Protein AF-M1D7Y7-F1 (afdb_monomer_lite)

Radius of gyration: 39.69 Å; chains: 1; bounding box: 109×72×59 Å

Sequence (165 aa):
MAKSMRSKRKKRLKAIRRDIVATELNVLKKEAAKLATQEVALAAPKLIVMSPKLMAIKILDVIDTPGVDFNAESGLVVNEIGKCIDLADDGVHAVLFVLSVRTSFSKDERAAIQYFKKLFGTKISDYMIVVYTGGDKLEDNDSLNDHLDCSRPEDLKESLKDVWV

Secondary structure (DSSP, 8-state):
-PPPHHHHHHHHHHHHHHHHHHHHHHHHHHHHHHHHHHHHHHHS-------------------PPP---TTS-STHHHHHHHHHHHH-TT--S-EEEEEETTS---HHHHHHHHHHHHHH-GGGGGGEEEEEE-GGGS-TT--HHHHHHHS-HHHHHHHTTTT--

InterPro domains:
  IPR006703 AIG1-type guanine nucleotide-binding (G) domain [PF04548] (56-161)
  IPR027417 P-loop containing nucleoside triphosphate hydrolase [G3DSA:3.40.50.300] (27-164)
  IPR027417 P-loop containing nucleoside triphosphate hydrolase [SSF52540] (60-142)
  IPR045058 GTPase GIMA/IAN/Toc [PTHR10903] (59-161)

Organism: Solanum tuberosum (NCBI:txid4113)

Foldseek 3Di:
DDDDPVVVVVVVVVVVVVVVVVVVVVVVVVVVVVVVVVVVVVPPPPPPPVPPPPPPPDDDDDDDQPDDQLVDPDCPVVVSVVVVQVVPPVDQQAAEAEDELVDACDPSSLSVLVVCCVPVNPCNLCRYDYHYPPCVVAPPPDDPVNSCVVRPVVSVCVSSVVNDD

Structure (mmCIF, N/CA/C/O backbone):
data_AF-M1D7Y7-F1
#
_entry.id   AF-M1D7Y7-F1
#
loop_
_atom_site.group_PDB
_atom_site.id
_atom_site.type_symbol
_atom_site.label_atom_id
_atom_site.label_alt_id
_atom_site.label_comp_id
_atom_site.label_asym_id
_atom_site.label_entity_id
_atom_site.label_seq_id
_atom_site.pdbx_PDB_ins_code
_atom_site.Cartn_x
_atom_site.Cartn_y
_atom_site.Cartn_z
_atom_site.occupancy
_atom_site.B_iso_or_equiv
_atom_site.auth_seq_id
_atom_site.auth_comp_id
_atom_site.auth_asym_id
_atom_site.auth_atom_id
_atom_site.pdbx_PDB_model_num
ATOM 1 N N . MET A 1 1 ? -87.796 -50.627 25.420 1.00 54.50 1 MET A N 1
ATOM 2 C CA . MET A 1 1 ? -86.994 -50.676 26.669 1.00 54.50 1 MET A CA 1
ATOM 3 C C . MET A 1 1 ? -85.859 -49.652 26.609 1.00 54.50 1 MET A C 1
ATOM 5 O O . MET A 1 1 ? -84.976 -49.779 25.769 1.00 54.50 1 MET A O 1
ATOM 9 N N . ALA A 1 2 ? -85.879 -48.615 27.454 1.00 71.81 2 ALA A N 1
ATOM 10 C CA . ALA A 1 2 ? -84.838 -47.582 27.488 1.00 71.81 2 ALA A CA 1
ATOM 11 C C . ALA A 1 2 ? -83.700 -47.978 28.447 1.00 71.81 2 ALA A C 1
ATOM 13 O O . ALA A 1 2 ? -83.942 -48.361 29.589 1.00 71.81 2 ALA A O 1
ATOM 14 N N . LYS A 1 3 ? -82.436 -47.881 28.006 1.00 76.88 3 LYS A N 1
ATOM 15 C CA . LYS A 1 3 ? -81.283 -48.143 28.888 1.00 76.88 3 LYS A CA 1
ATOM 16 C C . LYS A 1 3 ? -81.251 -47.115 30.021 1.00 76.88 3 LYS A C 1
ATOM 18 O O . LYS A 1 3 ? -81.185 -45.916 29.748 1.00 76.88 3 LYS A O 1
ATOM 23 N N . SER A 1 4 ? -81.224 -47.601 31.266 1.00 83.88 4 SER A N 1
ATOM 24 C CA . SER A 1 4 ? -81.109 -46.775 32.475 1.00 83.88 4 SER A CA 1
ATOM 25 C C . SER A 1 4 ? -79.928 -45.804 32.385 1.00 83.88 4 SER A C 1
ATOM 27 O O . SER A 1 4 ? -78.831 -46.164 31.935 1.00 83.88 4 SER A O 1
ATOM 29 N N . MET A 1 5 ? -80.141 -44.576 32.860 1.00 83.12 5 MET A N 1
ATOM 30 C CA . MET A 1 5 ? -79.134 -43.509 32.913 1.00 83.12 5 MET A CA 1
ATOM 31 C C . MET A 1 5 ? -77.828 -43.960 33.583 1.00 83.12 5 MET A C 1
ATOM 33 O O . MET A 1 5 ? -76.739 -43.591 33.136 1.00 83.12 5 MET A O 1
ATOM 37 N N . ARG A 1 6 ? -77.917 -44.840 34.589 1.00 83.00 6 ARG A N 1
ATOM 38 C CA . ARG A 1 6 ? -76.756 -45.427 35.276 1.00 83.00 6 ARG A CA 1
ATOM 39 C C . ARG A 1 6 ? -75.890 -46.273 34.335 1.00 83.00 6 ARG A C 1
ATOM 41 O O . ARG A 1 6 ? -74.665 -46.163 34.350 1.00 83.00 6 ARG A O 1
ATOM 48 N N . SER A 1 7 ? -76.521 -47.066 33.468 1.00 86.25 7 SER A N 1
ATOM 49 C CA . SER A 1 7 ? -75.833 -47.925 32.496 1.00 86.25 7 SER A CA 1
ATOM 50 C C . SER A 1 7 ? -75.144 -47.099 31.400 1.00 86.25 7 SER A C 1
ATOM 52 O O . SER A 1 7 ? -73.992 -47.361 31.044 1.00 86.25 7 SER A O 1
ATOM 54 N N . LYS A 1 8 ? -75.793 -46.017 30.939 1.00 86.56 8 LYS A N 1
ATOM 55 C CA . LYS A 1 8 ? -75.201 -45.064 29.982 1.00 86.56 8 LYS A CA 1
ATOM 56 C C . LYS A 1 8 ? -73.956 -44.375 30.556 1.00 86.56 8 LYS A C 1
ATOM 58 O O . LYS A 1 8 ? -72.922 -44.349 29.888 1.00 86.56 8 LYS A O 1
ATOM 63 N N . ARG A 1 9 ? -74.016 -43.879 31.801 1.00 88.19 9 ARG A N 1
ATOM 64 C CA . ARG A 1 9 ? -72.866 -43.246 32.481 1.00 88.19 9 ARG A CA 1
ATOM 65 C C . ARG A 1 9 ? -71.692 -44.212 32.654 1.00 88.19 9 ARG A C 1
ATOM 67 O O . ARG A 1 9 ? -70.574 -43.864 32.289 1.00 88.19 9 ARG A O 1
ATOM 74 N N . LYS A 1 10 ? -71.942 -45.448 33.109 1.00 90.50 10 LYS A N 1
ATOM 75 C CA . LYS A 1 10 ? -70.891 -46.472 33.274 1.00 90.50 10 LYS A CA 1
ATOM 76 C C . LYS A 1 10 ? -70.192 -46.803 31.948 1.00 90.50 10 LYS A C 1
ATOM 78 O O . LYS A 1 10 ? -68.972 -46.951 31.918 1.00 90.50 10 LYS A O 1
ATOM 83 N N . LYS A 1 11 ? -70.941 -46.868 30.838 1.00 90.81 11 LYS A N 1
ATOM 84 C CA . LYS A 1 11 ? -70.371 -47.094 29.499 1.00 90.81 11 LYS A CA 1
ATOM 85 C C . LYS A 1 11 ? -69.488 -45.926 29.044 1.00 90.81 11 LYS A C 1
ATOM 87 O O . LYS A 1 11 ? -68.403 -46.178 28.529 1.00 90.81 11 LYS A O 1
ATOM 92 N N . ARG A 1 12 ? -69.921 -44.679 29.275 1.00 88.25 12 ARG A N 1
ATOM 93 C CA . ARG A 1 12 ? -69.131 -43.472 28.961 1.00 88.25 12 ARG A CA 1
ATOM 94 C C . ARG A 1 12 ? -67.837 -43.413 29.770 1.00 88.25 12 ARG A C 1
ATOM 96 O O . ARG A 1 12 ? -66.782 -43.209 29.188 1.00 88.25 12 ARG A O 1
ATOM 103 N N . LEU A 1 13 ? -67.901 -43.687 31.074 1.00 90.50 13 LEU A N 1
ATOM 104 C CA . LEU A 1 13 ? -66.717 -43.695 31.938 1.00 90.50 13 LEU A CA 1
ATOM 105 C C . LEU A 1 13 ? -65.685 -44.741 31.482 1.00 90.50 13 LEU A C 1
ATOM 107 O O . LEU A 1 13 ? -64.489 -44.475 31.449 1.00 90.50 13 LEU A O 1
ATOM 111 N N . LYS A 1 14 ? -66.159 -45.928 31.075 1.00 90.56 14 LYS A N 1
ATOM 112 C CA . LYS A 1 14 ? -65.295 -46.987 30.538 1.00 90.56 14 LYS A CA 1
ATOM 113 C C . LYS A 1 14 ? -64.674 -46.606 29.188 1.00 90.56 14 LYS A C 1
ATOM 115 O O . LYS A 1 14 ? -63.573 -47.058 28.910 1.00 90.56 14 LYS A O 1
ATOM 120 N N . ALA A 1 15 ? -65.363 -45.820 28.359 1.00 90.88 15 ALA A N 1
ATOM 121 C CA . ALA A 1 15 ? -64.802 -45.301 27.111 1.00 90.88 15 ALA A CA 1
ATOM 122 C C . ALA A 1 15 ? -63.667 -44.308 27.391 1.00 90.88 15 ALA A C 1
ATOM 124 O O . ALA A 1 15 ? -62.543 -44.579 26.996 1.00 90.88 15 ALA A O 1
ATOM 125 N N . ILE A 1 16 ? -63.924 -43.285 28.213 1.00 91.25 16 ILE A N 1
ATOM 126 C CA . ILE A 1 16 ? -62.923 -42.274 28.597 1.00 91.25 16 ILE A CA 1
ATOM 127 C C . ILE A 1 16 ? -61.675 -42.928 29.201 1.00 91.25 16 ILE A C 1
ATOM 129 O O . ILE A 1 16 ? -60.556 -42.604 28.823 1.00 91.25 16 ILE A O 1
ATOM 133 N N . ARG A 1 17 ? -61.855 -43.906 30.102 1.00 90.81 17 ARG A N 1
ATOM 134 C CA . ARG A 1 17 ? -60.721 -44.620 30.705 1.00 90.81 17 ARG A CA 1
ATOM 135 C C . ARG A 1 17 ? -59.876 -45.363 29.667 1.00 90.81 17 ARG A C 1
ATOM 137 O O . ARG A 1 17 ? -58.667 -45.438 29.835 1.00 90.81 17 ARG A O 1
ATOM 144 N N . ARG A 1 18 ? -60.488 -45.930 28.621 1.00 87.06 18 ARG A N 1
ATOM 145 C CA . ARG A 1 18 ? -59.726 -46.579 27.543 1.00 87.06 18 ARG A CA 1
ATOM 146 C C . ARG A 1 18 ? -58.971 -45.557 26.704 1.00 87.06 18 ARG A C 1
ATOM 148 O O . ARG A 1 18 ? -57.820 -45.817 26.382 1.00 87.06 18 ARG A O 1
ATOM 155 N N . ASP A 1 19 ? -59.592 -44.424 26.398 1.00 92.31 19 ASP A N 1
ATOM 156 C CA . ASP A 1 19 ? -58.982 -43.390 25.558 1.00 92.31 19 ASP A CA 1
ATOM 157 C C . ASP A 1 19 ? -57.755 -42.768 26.242 1.00 92.31 19 ASP A C 1
ATOM 159 O O . ASP A 1 19 ? -56.717 -42.600 25.604 1.00 92.31 19 ASP A O 1
ATOM 163 N N . ILE A 1 20 ? -57.826 -42.526 27.558 1.00 89.12 20 ILE A N 1
ATOM 164 C CA . ILE A 1 20 ? -56.682 -42.048 28.356 1.00 89.12 20 ILE A CA 1
ATOM 165 C C . ILE A 1 20 ? -55.522 -43.052 28.292 1.00 89.12 20 ILE A C 1
ATOM 167 O O . ILE A 1 20 ? -54.424 -42.695 27.876 1.00 89.12 20 ILE A O 1
ATOM 171 N N . VAL A 1 21 ? -55.782 -44.326 28.612 1.00 90.44 21 VAL A N 1
ATOM 172 C CA . VAL A 1 21 ? -54.744 -45.375 28.622 1.00 90.44 21 VAL A CA 1
ATOM 173 C C . VAL A 1 21 ? -54.144 -45.591 27.228 1.00 90.44 21 VAL A C 1
ATOM 175 O O . VAL A 1 21 ? -52.937 -45.779 27.092 1.00 90.44 21 VAL A O 1
ATOM 178 N N . ALA A 1 22 ? -54.960 -45.549 26.172 1.00 86.81 22 ALA A N 1
ATOM 179 C CA . ALA A 1 22 ? -54.474 -45.674 24.799 1.00 86.81 22 ALA A CA 1
ATOM 180 C C . ALA A 1 22 ? -53.570 -44.498 24.401 1.00 86.81 22 ALA A C 1
ATOM 182 O O . ALA A 1 22 ? -52.570 -44.694 23.710 1.00 86.81 22 ALA A O 1
ATOM 183 N N . THR A 1 23 ? -53.896 -43.289 24.862 1.00 87.06 23 THR A N 1
ATOM 184 C CA . THR A 1 23 ? -53.086 -42.091 24.618 1.00 87.06 23 THR A CA 1
ATOM 185 C C . THR A 1 23 ? -51.728 -42.204 25.308 1.00 87.06 23 THR A C 1
ATOM 187 O O . THR A 1 23 ? -50.705 -42.020 24.651 1.00 87.06 23 THR A O 1
ATOM 190 N N . GLU A 1 24 ? -51.697 -42.601 26.583 1.00 89.94 24 GLU A N 1
ATOM 191 C CA . GLU A 1 24 ? -50.448 -42.816 27.332 1.00 89.94 24 GLU A CA 1
ATOM 192 C C . GLU A 1 24 ? -49.566 -43.891 26.685 1.00 89.94 24 GLU A C 1
ATOM 194 O O . GLU A 1 24 ? -48.374 -43.673 26.467 1.00 89.94 24 GLU A O 1
ATOM 199 N N . LEU A 1 25 ? -50.151 -45.026 26.288 1.00 85.12 25 LEU A N 1
ATOM 200 C CA . LEU A 1 25 ? -49.413 -46.094 25.608 1.00 85.12 25 LEU A CA 1
ATOM 201 C C . LEU A 1 25 ? -48.814 -45.636 24.275 1.00 85.12 25 LEU A C 1
ATOM 203 O O . LEU A 1 25 ? -47.703 -46.038 23.931 1.00 85.12 25 LEU A O 1
ATOM 207 N N . ASN A 1 26 ? -49.525 -44.801 23.518 1.00 84.12 26 ASN A N 1
ATOM 208 C CA . ASN A 1 26 ? -49.017 -44.271 22.255 1.00 84.12 26 ASN A CA 1
ATOM 209 C C . ASN A 1 26 ? -47.855 -43.293 22.466 1.00 84.12 26 ASN A C 1
ATOM 211 O O . ASN A 1 26 ? -46.910 -43.307 21.677 1.00 84.12 26 ASN A O 1
ATOM 215 N N . VAL A 1 27 ? -47.900 -42.474 23.520 1.00 88.00 27 VAL A N 1
ATOM 216 C CA . VAL A 1 27 ? -46.797 -41.568 23.881 1.00 88.00 27 VAL A CA 1
ATOM 217 C C . VAL A 1 27 ? -45.560 -42.371 24.282 1.00 88.00 27 VAL A C 1
ATOM 219 O O . VAL A 1 27 ? -44.489 -42.155 23.719 1.00 88.00 27 VAL A O 1
ATOM 222 N N . LEU A 1 28 ? -45.716 -43.364 25.161 1.00 87.88 28 LEU A N 1
ATOM 223 C CA . LEU A 1 28 ? -44.604 -44.212 25.606 1.00 87.88 28 LEU A CA 1
ATOM 224 C C . LEU A 1 28 ? -43.967 -44.997 24.451 1.00 87.88 28 LEU A C 1
ATOM 226 O O . LEU A 1 28 ? -42.745 -45.087 24.370 1.00 87.88 28 LEU A O 1
ATOM 230 N N . LYS A 1 29 ? -44.774 -45.521 23.518 1.00 91.06 29 LYS A N 1
ATOM 231 C CA . LYS A 1 29 ? -44.260 -46.213 22.323 1.00 91.06 29 LYS A CA 1
ATOM 232 C C . LYS A 1 29 ? -43.438 -45.294 21.418 1.00 91.06 29 LYS A C 1
ATOM 234 O O . LYS A 1 29 ? -42.425 -45.734 20.880 1.00 91.06 29 LYS A O 1
ATOM 239 N N . LYS A 1 30 ? -43.862 -44.038 21.244 1.00 90.12 30 LYS A N 1
ATOM 240 C CA . LYS A 1 30 ? -43.110 -43.048 20.457 1.00 90.12 30 LYS A CA 1
ATOM 241 C C . LYS A 1 30 ? -41.785 -42.693 21.126 1.00 90.12 30 LYS A C 1
ATOM 243 O O . LYS A 1 30 ? -40.772 -42.627 20.436 1.00 90.12 30 LYS A O 1
ATOM 248 N N . GLU A 1 31 ? -41.785 -42.525 22.446 1.00 92.75 31 GLU A N 1
ATOM 249 C CA . GLU A 1 31 ? -40.565 -42.189 23.184 1.00 92.75 31 GLU A CA 1
ATOM 250 C C . GLU A 1 31 ? -39.560 -43.347 23.173 1.00 92.75 31 GLU A C 1
ATOM 252 O O . GLU A 1 31 ? -38.383 -43.144 22.889 1.00 92.75 31 GLU A O 1
ATOM 257 N N . ALA A 1 32 ? -40.032 -44.584 23.359 1.00 92.06 32 ALA A N 1
ATOM 258 C CA . ALA A 1 32 ? -39.186 -45.772 23.267 1.00 92.06 32 ALA A CA 1
ATOM 259 C C . ALA A 1 32 ? -38.543 -45.926 21.876 1.00 92.06 32 ALA A C 1
ATOM 261 O O . ALA A 1 32 ? -37.359 -46.237 21.776 1.00 92.06 32 ALA A O 1
ATOM 262 N N . ALA A 1 33 ? -39.293 -45.662 20.799 1.00 90.56 33 ALA A N 1
ATOM 263 C CA . ALA A 1 33 ? -38.752 -45.700 19.440 1.00 90.56 33 ALA A CA 1
ATOM 264 C C . ALA A 1 33 ? -37.677 -44.624 19.217 1.00 90.56 33 ALA A C 1
ATOM 266 O O . ALA A 1 33 ? -36.650 -44.901 18.602 1.00 90.56 33 ALA A O 1
ATOM 267 N N . LYS A 1 34 ? -37.886 -43.418 19.757 1.00 91.19 34 LYS A N 1
ATOM 268 C CA . LYS A 1 34 ? -36.923 -42.315 19.679 1.00 91.19 34 LYS A CA 1
ATOM 269 C C . LYS A 1 34 ? -35.616 -42.652 20.402 1.00 91.19 34 LYS A C 1
ATOM 271 O O . LYS A 1 34 ? -34.539 -42.461 19.836 1.00 91.19 34 LYS A O 1
ATOM 276 N N . LEU A 1 35 ? -35.710 -43.214 21.608 1.00 90.31 35 LEU A N 1
ATOM 277 C CA . LEU A 1 35 ? -34.544 -43.665 22.370 1.00 90.31 35 LEU A CA 1
ATOM 278 C C . LEU A 1 35 ? -33.789 -44.781 21.637 1.00 90.31 35 LEU A C 1
ATOM 280 O O . LEU A 1 35 ? -32.573 -44.692 21.496 1.00 90.31 35 LEU A O 1
ATOM 284 N N . ALA A 1 36 ? -34.501 -45.762 21.074 1.00 89.44 36 ALA A N 1
ATOM 285 C CA . ALA A 1 36 ? -33.883 -46.836 20.296 1.00 89.44 36 ALA A CA 1
ATOM 286 C C . ALA A 1 36 ? -33.146 -46.305 19.053 1.00 89.44 36 ALA A C 1
ATOM 288 O O . ALA A 1 36 ? -32.025 -46.723 18.769 1.00 89.44 36 ALA A O 1
ATOM 289 N N . THR A 1 37 ? -33.724 -45.340 18.328 1.00 88.25 37 THR A N 1
ATOM 290 C CA . THR A 1 37 ? -33.032 -44.715 17.185 1.00 88.25 37 THR A CA 1
ATOM 291 C C . THR A 1 37 ? -31.788 -43.935 17.603 1.00 88.25 37 THR A C 1
ATOM 293 O O . THR A 1 37 ? -30.790 -43.944 16.884 1.00 88.25 37 THR A O 1
ATOM 296 N N . GLN A 1 38 ? -31.825 -43.286 18.769 1.00 88.75 38 GLN A N 1
ATOM 297 C CA . GLN A 1 38 ? -30.689 -42.540 19.299 1.00 88.75 38 GLN A CA 1
ATOM 298 C C . GLN A 1 38 ? -29.547 -43.474 19.713 1.00 88.75 38 GLN A C 1
ATOM 300 O O . GLN A 1 38 ? -28.390 -43.190 19.410 1.00 88.75 38 GLN A O 1
ATOM 305 N N . GLU A 1 39 ? -29.862 -44.597 20.359 1.00 88.25 39 GLU A N 1
ATOM 306 C CA . GLU A 1 39 ? -28.876 -45.604 20.755 1.00 88.25 39 GLU A CA 1
ATOM 307 C C . GLU A 1 39 ? -28.185 -46.225 19.533 1.00 88.25 39 GLU A C 1
ATOM 309 O O . GLU A 1 39 ? -26.959 -46.305 19.493 1.00 88.25 39 GLU A O 1
ATOM 314 N N . VAL A 1 40 ? -28.948 -46.559 18.485 1.00 85.62 40 VAL A N 1
ATOM 315 C CA . VAL A 1 40 ? -28.393 -47.067 17.217 1.00 85.62 40 VAL A CA 1
ATOM 316 C C . VAL A 1 40 ? -27.491 -46.031 16.539 1.00 85.62 40 VAL A C 1
ATOM 318 O O . VAL A 1 40 ? -26.426 -46.387 16.039 1.00 85.62 40 VAL A O 1
ATOM 321 N N . ALA A 1 41 ? -27.874 -44.750 16.542 1.00 82.38 41 ALA A N 1
ATOM 322 C CA . ALA A 1 41 ? -27.049 -43.682 15.976 1.00 82.38 41 ALA A CA 1
ATOM 323 C C . ALA A 1 41 ? -25.734 -43.479 16.750 1.00 82.38 41 ALA A C 1
ATOM 325 O O . ALA A 1 41 ? -24.704 -43.194 16.144 1.00 82.38 41 ALA A O 1
ATOM 326 N N . LEU A 1 42 ? -25.756 -43.649 18.076 1.00 83.00 42 LEU A N 1
ATOM 327 C CA . LEU A 1 42 ? -24.569 -43.561 18.934 1.00 83.00 42 LEU 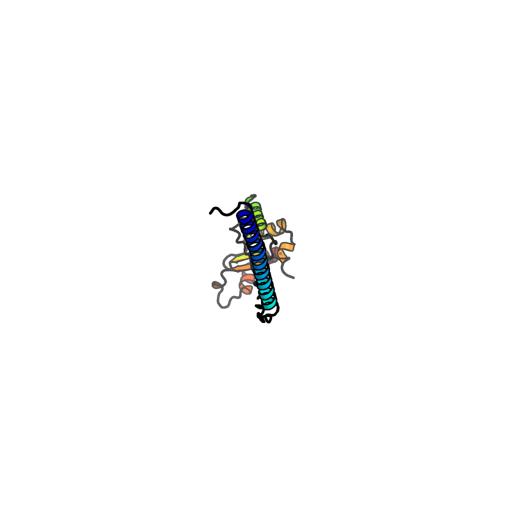A CA 1
ATOM 328 C C . LEU A 1 42 ? -23.658 -44.789 18.809 1.00 83.00 42 LEU A C 1
ATOM 330 O O . LEU A 1 42 ? -22.440 -44.653 18.904 1.00 83.00 42 LEU A O 1
ATOM 334 N N . ALA A 1 43 ? -24.240 -45.972 18.599 1.00 87.12 43 ALA A N 1
ATOM 335 C CA . ALA A 1 43 ? -23.510 -47.221 18.395 1.00 87.12 43 ALA A CA 1
ATOM 336 C C . ALA A 1 43 ? -22.973 -47.381 16.962 1.00 87.12 43 ALA A C 1
ATOM 338 O O . ALA A 1 43 ? -22.157 -48.271 16.709 1.00 87.12 43 ALA A O 1
ATOM 339 N N . ALA A 1 44 ? -23.418 -46.541 16.021 1.00 82.56 44 ALA A N 1
ATOM 340 C CA . ALA A 1 44 ? -22.905 -46.546 14.662 1.00 82.56 44 ALA A CA 1
ATOM 341 C C . ALA A 1 44 ? -21.385 -46.281 14.674 1.00 82.56 44 ALA A C 1
ATOM 343 O O . ALA A 1 44 ? -20.914 -45.375 15.370 1.00 82.56 44 ALA A O 1
ATOM 344 N N . PRO A 1 45 ? -20.592 -47.055 13.914 1.00 82.44 45 PRO A N 1
ATOM 345 C CA . PRO A 1 45 ? -19.154 -46.852 13.852 1.00 82.44 45 PRO A CA 1
ATOM 346 C C . PRO A 1 45 ? -18.863 -45.432 13.368 1.00 82.44 45 PRO A C 1
ATOM 348 O O . PRO A 1 45 ? -19.441 -44.970 12.382 1.00 82.44 45 PRO A O 1
ATOM 351 N N . LYS A 1 46 ? -17.949 -44.735 14.053 1.00 71.69 46 LYS A N 1
ATOM 352 C CA . LYS A 1 46 ? -17.451 -43.442 13.580 1.00 71.69 46 LYS A CA 1
ATOM 353 C C . LYS A 1 46 ? -16.854 -43.658 12.197 1.00 71.69 46 LYS A C 1
ATOM 355 O O . LYS A 1 46 ? -15.826 -44.319 12.060 1.00 71.69 46 LYS A O 1
ATOM 360 N N . LEU A 1 47 ? -17.513 -43.110 11.180 1.00 68.56 47 LEU A N 1
ATOM 361 C CA . LEU A 1 47 ? -16.938 -43.030 9.850 1.00 68.56 47 LEU A CA 1
ATOM 362 C C . LEU A 1 47 ? -15.611 -42.289 9.990 1.00 68.56 47 LEU A C 1
ATOM 364 O O . LEU A 1 47 ? -15.563 -41.193 10.553 1.00 68.56 47 LEU A O 1
ATOM 368 N N . ILE A 1 48 ? -14.534 -42.904 9.508 1.00 62.72 48 ILE A N 1
ATOM 369 C CA . ILE A 1 48 ? -13.261 -42.218 9.323 1.00 62.72 48 ILE A CA 1
ATOM 370 C C . ILE A 1 48 ? -13.511 -41.223 8.193 1.00 62.72 48 ILE A C 1
ATOM 372 O O . ILE A 1 48 ? -13.323 -41.518 7.016 1.00 62.72 48 ILE A O 1
ATOM 376 N N . VAL A 1 49 ? -14.023 -40.050 8.551 1.00 59.88 49 VAL A N 1
ATOM 377 C CA . VAL A 1 49 ? -13.987 -38.897 7.671 1.00 59.88 49 VAL A CA 1
ATOM 378 C C . VAL A 1 49 ? -12.512 -38.552 7.608 1.00 59.88 49 VAL A C 1
ATOM 380 O O . VAL A 1 49 ? -11.936 -38.141 8.616 1.00 59.88 49 VAL A O 1
ATOM 383 N N . MET A 1 50 ? -11.877 -38.795 6.457 1.00 56.25 50 MET A N 1
ATOM 384 C CA . MET A 1 50 ? -10.607 -38.146 6.153 1.00 56.25 50 MET A CA 1
ATOM 385 C C . MET A 1 50 ? -10.850 -36.670 6.427 1.00 56.25 50 MET A C 1
ATOM 387 O O . MET A 1 50 ? -11.636 -36.041 5.719 1.00 56.25 50 MET A O 1
ATOM 391 N N . SER A 1 51 ? -10.265 -36.142 7.501 1.00 57.41 51 SER A N 1
ATOM 392 C CA . SER A 1 51 ? -10.265 -34.709 7.720 1.00 57.41 51 SER A CA 1
ATOM 393 C C . SER A 1 51 ? -9.687 -34.128 6.436 1.00 57.41 51 SER A C 1
ATOM 395 O O . SER A 1 51 ? -8.568 -34.508 6.068 1.00 57.41 51 SER A O 1
ATOM 397 N N . PRO A 1 52 ? -10.438 -33.301 5.681 1.00 59.56 52 PRO A N 1
ATOM 398 C CA . PRO A 1 52 ? -9.823 -32.600 4.578 1.00 59.56 52 PRO A CA 1
ATOM 399 C C . PRO A 1 52 ? -8.651 -31.873 5.215 1.00 59.56 52 PRO A C 1
ATOM 401 O O . PRO A 1 52 ? -8.826 -31.119 6.175 1.00 59.56 52 PRO A O 1
ATOM 404 N N . LYS A 1 53 ? -7.437 -32.204 4.772 1.00 57.25 53 LYS A N 1
ATOM 405 C CA . LYS A 1 53 ? -6.256 -31.441 5.132 1.00 57.25 53 LYS A CA 1
ATOM 406 C C . LYS A 1 53 ? -6.590 -30.036 4.661 1.00 57.25 53 LYS A C 1
ATOM 408 O O . LYS A 1 53 ? -6.624 -29.805 3.456 1.00 57.25 53 LYS A O 1
ATOM 413 N N . LEU A 1 54 ? -6.986 -29.169 5.595 1.00 60.00 54 LEU A N 1
ATOM 414 C CA . LEU A 1 54 ? -7.305 -27.784 5.308 1.00 60.00 54 LEU A CA 1
ATOM 415 C C . LEU A 1 54 ? -6.003 -27.220 4.750 1.00 60.00 54 LEU A C 1
ATOM 417 O O . LEU A 1 54 ? -5.053 -26.969 5.490 1.00 60.00 54 LEU A O 1
ATOM 421 N N . MET A 1 55 ? -5.908 -27.136 3.427 1.00 61.62 55 MET A N 1
ATOM 422 C CA . MET A 1 55 ? -4.917 -26.289 2.796 1.00 61.62 55 MET A CA 1
ATOM 423 C C . MET A 1 55 ? -5.243 -24.912 3.355 1.00 61.62 55 MET A C 1
ATOM 425 O O . MET A 1 55 ? -6.368 -24.443 3.184 1.00 61.62 55 MET A O 1
ATOM 429 N N . ALA A 1 56 ? -4.332 -24.329 4.128 1.00 63.62 56 ALA A N 1
ATOM 430 C CA . ALA A 1 56 ? -4.505 -22.966 4.590 1.00 63.62 56 ALA A CA 1
ATOM 431 C C . ALA A 1 56 ? -4.573 -22.090 3.334 1.00 63.62 56 ALA A C 1
ATOM 433 O O . ALA A 1 56 ? -3.554 -21.820 2.702 1.00 63.62 56 ALA A O 1
ATOM 434 N N . ILE A 1 57 ? -5.785 -21.729 2.916 1.00 67.81 57 ILE A N 1
ATOM 435 C CA . ILE A 1 57 ? -5.994 -20.751 1.858 1.00 67.81 57 ILE A CA 1
ATOM 436 C C . ILE A 1 57 ? -5.577 -19.424 2.480 1.00 67.81 57 ILE A C 1
ATOM 438 O O . ILE A 1 57 ? -6.253 -18.915 3.372 1.00 67.81 57 ILE A O 1
ATOM 442 N N . LYS A 1 58 ? -4.422 -18.904 2.064 1.00 79.62 58 LYS A N 1
ATOM 443 C CA . LYS A 1 58 ? -4.028 -17.532 2.380 1.00 79.62 58 LYS A CA 1
ATOM 444 C C . LYS A 1 58 ? -4.792 -16.614 1.434 1.00 79.62 58 LYS A C 1
ATOM 446 O O . LYS A 1 58 ? -4.601 -16.692 0.223 1.00 79.62 58 LYS A O 1
ATOM 451 N N . ILE A 1 59 ? -5.679 -15.804 1.996 1.00 84.06 59 ILE A N 1
ATOM 452 C CA . ILE A 1 59 ? -6.382 -14.741 1.281 1.00 84.06 59 ILE A CA 1
ATOM 453 C C . ILE A 1 59 ? -5.439 -13.533 1.242 1.00 84.06 59 ILE A C 1
ATOM 455 O O . ILE A 1 59 ? -4.783 -13.239 2.241 1.00 84.06 59 ILE A O 1
ATOM 459 N N . LEU A 1 60 ? -5.314 -12.903 0.074 1.00 87.81 60 LEU A N 1
ATOM 460 C CA . LEU A 1 60 ? -4.527 -11.690 -0.125 1.00 87.81 60 LEU A CA 1
ATOM 461 C C . LEU A 1 60 ? -5.476 -10.583 -0.574 1.00 87.81 60 LEU A C 1
ATOM 463 O O . LEU A 1 60 ? -6.000 -10.649 -1.686 1.00 87.81 60 LEU A O 1
ATOM 467 N N . ASP A 1 61 ? -5.655 -9.580 0.275 1.00 88.88 61 ASP A N 1
ATOM 468 C CA . ASP A 1 61 ? -6.436 -8.393 -0.048 1.00 88.88 61 ASP A CA 1
ATOM 469 C C . ASP A 1 61 ? -5.513 -7.318 -0.625 1.00 88.88 61 ASP A C 1
ATOM 471 O O . ASP A 1 61 ? -4.476 -6.984 -0.048 1.00 88.88 61 ASP A O 1
ATOM 475 N N . VAL A 1 62 ? -5.875 -6.804 -1.800 1.00 89.38 62 VAL A N 1
ATOM 476 C CA . VAL A 1 62 ? -5.109 -5.778 -2.513 1.00 89.38 62 VAL A CA 1
ATOM 477 C C . VAL A 1 62 ? -5.990 -4.551 -2.676 1.00 89.38 62 VAL A C 1
ATOM 479 O O . VAL A 1 62 ? -7.054 -4.620 -3.288 1.00 89.38 62 VAL A O 1
ATOM 482 N N . ILE A 1 63 ? -5.526 -3.428 -2.134 1.00 87.69 63 ILE A N 1
ATOM 483 C CA . ILE A 1 63 ? -6.179 -2.127 -2.265 1.00 87.69 63 ILE A CA 1
ATOM 484 C C . ILE A 1 63 ? -5.450 -1.363 -3.367 1.00 87.69 63 ILE A C 1
ATOM 486 O O . ILE A 1 63 ? -4.293 -0.980 -3.201 1.00 87.69 63 ILE A O 1
ATOM 490 N N . ASP A 1 64 ? -6.121 -1.165 -4.498 1.00 86.75 64 ASP A N 1
ATOM 491 C CA . ASP A 1 64 ? -5.607 -0.327 -5.579 1.00 86.75 64 ASP A CA 1
ATOM 492 C C . ASP A 1 64 ? -5.861 1.150 -5.252 1.00 86.75 64 ASP A C 1
ATOM 494 O O . ASP A 1 64 ? -6.990 1.536 -4.934 1.00 86.75 64 ASP A O 1
ATOM 498 N N . THR A 1 65 ? -4.811 1.972 -5.307 1.00 79.25 65 THR A N 1
ATOM 499 C CA . THR A 1 65 ? -4.914 3.406 -5.018 1.00 79.25 65 THR A CA 1
ATOM 500 C C . THR A 1 65 ? -4.896 4.188 -6.332 1.00 79.25 65 THR A C 1
ATOM 502 O O . THR A 1 65 ? -3.906 4.131 -7.065 1.00 79.25 65 THR A O 1
ATOM 505 N N . PRO A 1 66 ? -5.978 4.913 -6.682 1.00 72.19 66 PRO A N 1
ATOM 506 C CA . PRO A 1 66 ? -5.991 5.734 -7.888 1.00 72.19 66 PRO A CA 1
ATOM 507 C C . PRO A 1 66 ? -4.881 6.783 -7.803 1.00 72.19 66 PRO A C 1
ATOM 509 O O . PRO A 1 66 ? -4.590 7.264 -6.714 1.00 72.19 66 PRO A O 1
ATOM 512 N N . GLY A 1 67 ? -4.271 7.135 -8.941 1.00 66.56 67 GLY A N 1
ATOM 513 C CA . GLY A 1 67 ? -3.093 8.007 -9.001 1.00 66.56 67 GLY A CA 1
ATOM 514 C C . GLY A 1 67 ? -3.237 9.260 -8.138 1.00 66.56 67 GLY A C 1
ATOM 515 O O . GLY A 1 67 ? -3.971 10.185 -8.487 1.00 66.56 67 GLY A O 1
ATOM 516 N N . VAL A 1 68 ? -2.544 9.262 -7.000 1.00 65.50 68 VAL A N 1
ATOM 517 C CA . VAL A 1 68 ? -2.576 10.354 -6.034 1.00 65.50 68 VAL A CA 1
ATOM 518 C C . VAL A 1 68 ? -1.469 11.334 -6.395 1.00 65.50 68 VAL A C 1
ATOM 520 O O . VAL A 1 68 ? -0.293 10.977 -6.394 1.00 65.50 68 VAL A O 1
ATOM 523 N N . ASP A 1 69 ? -1.837 12.572 -6.714 1.00 67.00 69 ASP A N 1
ATOM 524 C CA . ASP A 1 69 ? -0.859 13.639 -6.900 1.00 67.00 69 ASP A CA 1
ATOM 525 C C . ASP A 1 69 ? -0.370 14.119 -5.526 1.00 67.00 69 ASP A C 1
ATOM 527 O O . ASP A 1 69 ? -1.035 14.891 -4.832 1.00 67.00 69 ASP A O 1
ATOM 531 N N . PHE A 1 70 ? 0.794 13.617 -5.113 1.00 67.94 70 PHE A N 1
ATOM 532 C CA . PHE A 1 70 ? 1.418 13.948 -3.830 1.00 67.94 70 PHE A CA 1
ATOM 533 C C . PHE A 1 70 ? 2.037 15.354 -3.797 1.00 67.94 70 PHE A C 1
ATOM 535 O O . PHE A 1 70 ? 2.501 15.788 -2.740 1.00 67.94 70 PHE A O 1
ATOM 542 N N . ASN A 1 71 ? 2.052 16.065 -4.929 1.00 62.78 71 ASN A N 1
ATOM 543 C CA . ASN A 1 71 ? 2.588 17.418 -5.051 1.00 62.78 71 ASN A CA 1
ATOM 544 C C . ASN A 1 71 ? 1.501 18.493 -4.842 1.00 62.78 71 ASN A C 1
ATOM 546 O O . ASN A 1 71 ? 1.805 19.659 -4.582 1.00 62.78 71 ASN A O 1
ATOM 550 N N . ALA A 1 72 ? 0.223 18.109 -4.917 1.00 56.84 72 ALA A N 1
ATOM 551 C CA . ALA A 1 72 ? -0.899 19.003 -4.681 1.00 56.84 72 ALA A CA 1
ATOM 552 C C . ALA A 1 72 ? -1.131 19.227 -3.172 1.00 56.84 72 ALA A C 1
ATOM 554 O O . ALA A 1 72 ? -1.414 18.294 -2.419 1.00 56.84 72 ALA A O 1
ATOM 555 N N . GLU A 1 73 ? -1.091 20.486 -2.721 1.00 58.66 73 GLU A N 1
ATOM 556 C CA . GLU A 1 73 ? -1.620 20.888 -1.411 1.00 58.66 73 GLU A CA 1
ATOM 557 C C . GLU A 1 73 ? -3.120 20.572 -1.350 1.00 58.66 73 GLU A C 1
ATOM 559 O O . GLU A 1 73 ? -3.937 21.383 -1.776 1.00 58.66 73 GLU A O 1
ATOM 564 N N . SER A 1 74 ? -3.547 19.412 -0.849 1.00 56.28 74 SER A N 1
ATOM 565 C CA . SER A 1 74 ? -4.973 19.235 -0.553 1.00 56.28 74 SER A CA 1
ATOM 566 C C . SER A 1 74 ? -5.270 18.007 0.294 1.00 56.28 74 SER A C 1
ATOM 568 O O . SER A 1 74 ?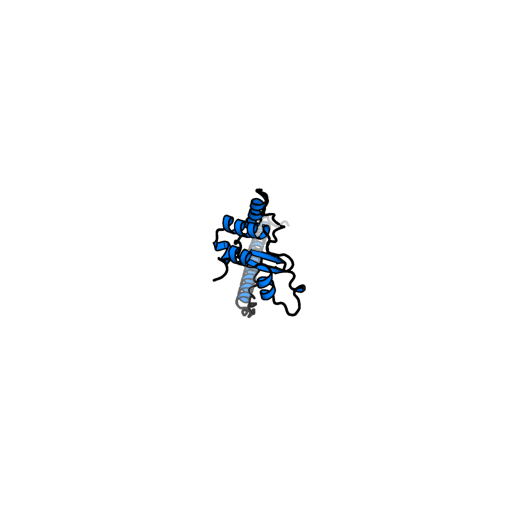 -4.691 16.936 0.125 1.00 56.28 74 SER A O 1
ATOM 570 N N . GLY A 1 75 ? -6.268 18.138 1.172 1.00 62.22 75 GLY A N 1
ATOM 571 C CA . GLY A 1 75 ? -6.828 17.047 1.975 1.00 62.22 75 GLY A CA 1
ATOM 572 C C . GLY A 1 75 ? -7.390 15.861 1.175 1.00 62.22 75 GLY A C 1
ATOM 573 O O . GLY A 1 75 ? -7.860 14.911 1.791 1.00 62.22 75 GLY A O 1
ATOM 574 N N . LEU A 1 76 ? -7.318 15.880 -0.162 1.00 67.44 76 LEU A N 1
ATOM 575 C CA . LEU A 1 76 ? -7.661 14.753 -1.030 1.00 67.44 76 LEU A CA 1
ATOM 576 C C . LEU A 1 76 ? -6.759 13.542 -0.763 1.00 67.44 76 LEU A C 1
ATOM 578 O O . LEU A 1 76 ? -7.275 12.446 -0.570 1.00 67.44 76 LEU A O 1
ATOM 582 N N . VAL A 1 77 ? -5.441 13.748 -0.649 1.00 73.06 77 VAL A N 1
ATOM 583 C CA . VAL A 1 77 ? -4.469 12.674 -0.354 1.00 73.06 77 VAL A CA 1
ATOM 584 C C . VAL A 1 77 ? -4.782 12.012 0.989 1.00 73.06 77 VAL A C 1
ATOM 586 O O . VAL A 1 77 ? -4.850 10.792 1.096 1.00 73.06 77 VAL A O 1
ATOM 589 N N . VAL A 1 78 ? -5.039 12.829 2.015 1.00 75.38 78 VAL A N 1
ATOM 590 C CA . VAL A 1 78 ? -5.381 12.354 3.364 1.00 75.38 78 VAL A CA 1
ATOM 591 C C . VAL A 1 78 ? -6.695 11.571 3.349 1.00 75.38 78 VAL A C 1
ATOM 593 O O . VAL A 1 78 ? -6.798 10.540 4.006 1.00 75.38 78 VAL A O 1
ATOM 596 N N . ASN A 1 79 ? -7.692 12.039 2.595 1.00 80.12 79 ASN A N 1
ATOM 597 C CA . ASN A 1 79 ? -8.996 11.391 2.500 1.00 80.12 79 ASN A CA 1
ATOM 598 C C . ASN A 1 79 ? -8.923 10.029 1.796 1.00 80.12 79 ASN A C 1
ATOM 600 O O . ASN A 1 79 ? -9.512 9.067 2.281 1.00 80.12 79 ASN A O 1
ATOM 604 N N . GLU A 1 80 ? -8.188 9.921 0.685 1.00 79.81 80 GLU A N 1
ATOM 605 C CA . GLU A 1 80 ? -8.003 8.632 0.001 1.00 79.81 80 GLU A CA 1
ATOM 606 C C . GLU A 1 80 ? -7.232 7.636 0.871 1.00 79.81 80 GLU A C 1
ATOM 608 O O . GLU A 1 80 ? -7.590 6.461 0.927 1.00 79.81 80 GLU A O 1
ATOM 613 N N . ILE A 1 81 ? -6.240 8.099 1.633 1.00 78.88 81 ILE A N 1
ATOM 614 C CA . ILE A 1 81 ? -5.526 7.228 2.572 1.00 78.88 81 ILE A CA 1
ATOM 615 C C . ILE A 1 81 ? -6.420 6.816 3.743 1.00 78.88 81 ILE A C 1
ATOM 617 O O . ILE A 1 81 ? -6.378 5.656 4.140 1.00 78.88 81 ILE A O 1
ATOM 621 N N . GLY A 1 82 ? -7.264 7.716 4.253 1.00 80.31 82 GLY A N 1
ATOM 622 C CA . GLY A 1 82 ? -8.281 7.379 5.252 1.00 80.31 82 GLY A CA 1
ATOM 623 C C . GLY A 1 82 ? -9.176 6.236 4.778 1.00 80.31 82 GLY A C 1
ATOM 624 O O . GLY A 1 82 ? -9.296 5.232 5.470 1.00 80.31 82 GLY A O 1
ATOM 625 N N . LYS A 1 83 ? -9.680 6.314 3.539 1.00 83.12 83 LYS A N 1
ATOM 626 C CA . LYS A 1 83 ? -10.452 5.216 2.935 1.00 83.12 83 LYS A CA 1
ATOM 627 C C . LYS A 1 83 ? -9.648 3.920 2.827 1.00 83.12 83 LYS A C 1
ATOM 629 O O . LYS A 1 83 ? -10.200 2.851 3.046 1.00 83.12 83 LYS A O 1
ATOM 634 N N . CYS A 1 84 ? -8.361 3.991 2.481 1.00 80.06 84 CYS A N 1
ATOM 635 C CA . CYS A 1 84 ? -7.509 2.801 2.401 1.00 80.06 84 CYS A CA 1
ATOM 636 C C . CYS A 1 84 ? -7.313 2.145 3.771 1.00 80.06 84 CYS A C 1
ATOM 638 O O . CYS A 1 84 ? -7.313 0.922 3.861 1.00 80.06 84 CYS A O 1
ATOM 640 N N . ILE A 1 85 ? -7.165 2.948 4.826 1.00 80.19 85 ILE A N 1
ATOM 641 C CA . ILE A 1 85 ? -7.064 2.457 6.203 1.00 80.19 85 ILE A CA 1
ATOM 642 C C . ILE A 1 85 ? -8.396 1.839 6.639 1.00 80.19 85 ILE A C 1
ATOM 644 O O . ILE A 1 85 ? -8.386 0.747 7.192 1.00 80.19 85 ILE A O 1
ATOM 648 N N . ASP A 1 86 ? -9.525 2.478 6.324 1.00 83.62 86 ASP A N 1
ATOM 649 C CA . ASP A 1 86 ? -10.862 1.947 6.626 1.00 83.62 86 ASP A CA 1
ATOM 650 C C . ASP A 1 86 ? -11.143 0.613 5.905 1.00 83.62 86 ASP A C 1
ATOM 652 O O . ASP A 1 86 ? -11.911 -0.211 6.395 1.00 83.62 86 ASP A O 1
ATOM 656 N N . LEU A 1 87 ? -10.531 0.389 4.737 1.00 83.81 87 LEU A N 1
ATOM 657 C CA . LEU A 1 87 ? -10.595 -0.884 4.009 1.00 83.81 87 LEU A CA 1
ATOM 658 C C . LEU A 1 87 ? -9.622 -1.940 4.562 1.00 83.81 87 LEU A C 1
ATOM 660 O O . LEU A 1 87 ? -9.833 -3.133 4.349 1.00 83.81 87 LEU A O 1
ATOM 664 N N . ALA A 1 88 ? -8.558 -1.519 5.246 1.00 82.69 88 ALA A N 1
ATOM 665 C CA . ALA A 1 88 ? -7.523 -2.383 5.799 1.00 82.69 88 ALA A CA 1
ATOM 666 C C . ALA A 1 88 ? -7.802 -2.686 7.282 1.00 82.69 88 ALA A C 1
ATOM 668 O O . ALA A 1 88 ? -7.090 -2.213 8.167 1.00 82.69 88 ALA A O 1
ATOM 669 N N . ASP A 1 89 ? -8.828 -3.503 7.539 1.00 75.00 89 ASP A N 1
ATOM 670 C CA . ASP A 1 89 ? -9.344 -3.820 8.887 1.00 75.00 89 ASP A CA 1
ATOM 671 C C . ASP A 1 89 ? -8.268 -4.426 9.822 1.00 75.00 89 ASP A C 1
ATOM 673 O O . ASP A 1 89 ? -8.223 -4.128 11.014 1.00 75.00 89 ASP A O 1
ATOM 677 N N . ASP A 1 90 ? -7.348 -5.223 9.264 1.00 81.88 90 ASP A N 1
ATOM 678 C CA . ASP A 1 90 ? -6.208 -5.842 9.973 1.00 81.88 90 ASP A CA 1
ATOM 679 C C . ASP A 1 90 ? -4.883 -5.069 9.775 1.00 81.88 90 ASP A C 1
ATOM 681 O O . ASP A 1 90 ? -3.798 -5.525 10.148 1.00 81.88 90 ASP A O 1
ATOM 685 N N . GLY A 1 91 ? -4.958 -3.878 9.177 1.00 79.00 91 GLY A N 1
ATOM 686 C CA . GLY A 1 91 ? -3.812 -3.047 8.829 1.00 79.00 91 GLY A CA 1
ATOM 687 C C . GLY A 1 91 ? -3.114 -3.441 7.522 1.00 79.00 91 GLY A C 1
ATOM 688 O O . GLY A 1 91 ? -3.433 -4.421 6.846 1.00 79.00 91 GLY A O 1
ATOM 689 N N . VAL A 1 92 ? -2.135 -2.622 7.137 1.00 82.25 92 VAL A N 1
ATOM 690 C CA . VAL A 1 92 ? -1.376 -2.798 5.894 1.00 82.25 92 VAL A CA 1
ATOM 691 C C . VAL A 1 92 ? -0.145 -3.660 6.159 1.00 82.25 92 VAL A C 1
ATOM 693 O O . VAL A 1 92 ? 0.756 -3.265 6.895 1.00 82.25 92 VAL A O 1
ATOM 696 N N . HIS A 1 93 ? -0.096 -4.832 5.523 1.00 88.19 93 HIS A N 1
ATOM 697 C CA . HIS A 1 93 ? 1.020 -5.775 5.646 1.00 88.19 93 HIS A CA 1
ATOM 698 C C . HIS A 1 93 ? 2.221 -5.412 4.767 1.00 88.19 93 HIS A C 1
ATOM 700 O O . HIS A 1 93 ? 3.356 -5.726 5.116 1.00 88.19 93 HIS A O 1
ATOM 706 N N . ALA A 1 94 ? 1.972 -4.800 3.611 1.00 89.19 94 ALA A N 1
ATOM 707 C CA . ALA A 1 94 ? 2.995 -4.329 2.691 1.00 89.19 94 ALA A CA 1
ATOM 708 C C . ALA A 1 94 ? 2.429 -3.208 1.813 1.00 89.19 94 ALA A C 1
ATOM 710 O O . ALA A 1 94 ? 1.245 -3.217 1.473 1.00 89.19 94 ALA A O 1
ATOM 711 N N . VAL A 1 95 ? 3.285 -2.271 1.418 1.00 87.69 95 VAL A N 1
ATOM 712 C CA . VAL A 1 95 ? 2.971 -1.202 0.465 1.00 87.69 95 VAL A CA 1
ATOM 713 C C . VAL A 1 95 ? 3.729 -1.479 -0.826 1.00 87.69 95 VAL A C 1
ATOM 715 O O . VAL A 1 95 ? 4.956 -1.520 -0.829 1.00 87.69 95 VAL A O 1
ATOM 718 N N . LEU A 1 96 ? 3.013 -1.661 -1.933 1.00 90.94 96 LEU A N 1
ATOM 719 C CA . LEU A 1 96 ? 3.627 -1.825 -3.250 1.00 90.94 96 LEU A CA 1
ATOM 720 C C . LEU A 1 96 ? 3.843 -0.448 -3.881 1.00 90.94 96 LEU A C 1
ATOM 722 O O . LEU A 1 96 ? 2.883 0.262 -4.170 1.00 90.94 96 LEU A O 1
ATOM 726 N N . PHE A 1 97 ? 5.099 -0.075 -4.115 1.00 88.50 97 PHE A N 1
ATOM 727 C CA . PHE A 1 97 ? 5.446 1.158 -4.813 1.00 88.50 97 PHE A CA 1
ATOM 728 C C . PHE A 1 97 ? 5.809 0.855 -6.259 1.00 88.50 97 PHE A C 1
ATOM 730 O O . PHE A 1 97 ? 6.876 0.309 -6.549 1.00 88.50 97 PHE A O 1
ATOM 737 N N . VAL A 1 98 ? 4.884 1.166 -7.160 1.00 87.88 98 VAL A N 1
ATOM 738 C CA . VAL A 1 98 ? 4.951 0.740 -8.556 1.00 87.88 98 VAL A CA 1
ATOM 739 C C . VAL A 1 98 ? 5.631 1.811 -9.403 1.00 87.88 98 VAL A C 1
ATOM 741 O O . VAL A 1 98 ? 5.123 2.919 -9.545 1.00 87.88 98 VAL A O 1
ATOM 744 N N . LEU A 1 99 ? 6.765 1.454 -9.996 1.00 86.44 99 LEU A N 1
ATOM 745 C CA . LEU A 1 99 ? 7.515 2.260 -10.954 1.00 86.44 99 LEU A CA 1
ATOM 746 C C . LEU A 1 99 ? 7.480 1.587 -12.328 1.00 86.44 99 LEU A C 1
ATOM 748 O O . LEU A 1 99 ? 7.257 0.383 -12.451 1.00 86.44 99 LEU A O 1
ATOM 752 N N . SER A 1 100 ? 7.692 2.352 -13.392 1.00 86.31 100 SER A N 1
ATOM 753 C CA . SER A 1 100 ? 7.830 1.817 -14.749 1.00 86.31 100 SER A CA 1
ATOM 754 C C . SER A 1 100 ? 9.283 1.914 -15.180 1.00 86.31 100 SER A C 1
ATOM 756 O O . SER A 1 100 ? 9.896 2.964 -15.024 1.00 86.31 100 SER A O 1
ATOM 758 N N . VAL A 1 101 ? 9.825 0.862 -15.800 1.00 83.12 101 VAL A N 1
ATOM 759 C CA . VAL A 1 101 ? 11.182 0.908 -16.387 1.00 83.12 101 VAL A CA 1
ATOM 760 C C . VAL A 1 101 ? 11.297 1.928 -17.526 1.00 83.12 101 VAL A C 1
ATOM 762 O O . VAL A 1 101 ? 12.379 2.235 -17.994 1.00 83.12 101 VAL A O 1
ATOM 765 N N . ARG A 1 102 ? 10.179 2.474 -18.020 1.00 78.75 102 ARG A N 1
ATOM 766 C CA . ARG A 1 102 ? 10.211 3.531 -19.044 1.00 78.75 102 ARG A CA 1
ATOM 767 C C . ARG A 1 102 ? 10.360 4.931 -18.476 1.00 78.75 102 ARG A C 1
ATOM 769 O O . ARG A 1 102 ? 10.620 5.859 -19.238 1.00 78.75 102 ARG A O 1
ATOM 776 N N . THR A 1 103 ? 10.105 5.102 -17.187 1.00 77.06 103 THR A N 1
ATOM 777 C CA . THR A 1 103 ? 10.051 6.410 -16.541 1.00 77.06 103 THR A CA 1
ATOM 778 C C . THR A 1 103 ? 11.150 6.490 -15.502 1.00 77.06 103 THR A C 1
ATOM 780 O O . THR A 1 103 ? 11.285 5.609 -14.658 1.00 77.06 103 THR A O 1
ATOM 783 N N . SER A 1 104 ? 11.943 7.552 -15.565 1.00 77.81 104 SER A N 1
ATOM 784 C CA . SER A 1 104 ? 12.937 7.846 -14.537 1.00 77.81 104 SER A CA 1
ATOM 785 C C . SER A 1 104 ? 12.259 8.246 -13.230 1.00 77.81 104 SER A C 1
ATOM 787 O O . SER A 1 104 ? 11.155 8.789 -13.259 1.00 77.81 104 SER A O 1
ATOM 789 N N . PHE A 1 105 ? 12.967 8.051 -12.114 1.00 82.12 105 PHE A N 1
ATOM 790 C CA . PHE A 1 105 ? 12.457 8.413 -10.798 1.00 82.12 105 PHE A CA 1
ATOM 791 C C . PHE A 1 105 ? 12.142 9.915 -10.713 1.00 82.12 105 PHE A C 1
ATOM 793 O O . PHE A 1 105 ? 13.040 10.757 -10.839 1.00 82.12 105 PHE A O 1
ATOM 800 N N . SER A 1 106 ? 10.867 10.260 -10.548 1.00 83.12 106 SER A N 1
ATOM 801 C CA . SER A 1 106 ? 10.377 11.636 -10.650 1.00 83.12 106 SER A CA 1
ATOM 802 C C . SER A 1 106 ? 10.301 12.354 -9.296 1.00 83.12 106 SER A C 1
ATOM 804 O O . SER A 1 106 ? 10.420 11.770 -8.216 1.00 83.12 106 SER A O 1
ATOM 806 N N . LYS A 1 107 ? 10.098 13.678 -9.340 1.00 83.06 107 LYS A N 1
ATOM 807 C CA . LYS A 1 107 ? 9.881 14.479 -8.123 1.00 83.06 107 LYS A CA 1
ATOM 808 C C . LYS A 1 107 ? 8.609 14.061 -7.387 1.00 83.06 107 LYS A C 1
ATOM 810 O O . LYS A 1 107 ? 8.611 14.079 -6.159 1.00 83.06 107 LYS A O 1
ATOM 815 N N . ASP A 1 108 ? 7.575 13.666 -8.122 1.00 82.12 108 ASP A N 1
ATOM 816 C CA . ASP A 1 108 ? 6.290 13.266 -7.551 1.00 82.12 108 ASP A CA 1
ATOM 817 C C . ASP A 1 108 ? 6.422 11.923 -6.821 1.00 82.12 108 ASP A C 1
ATOM 819 O O . ASP A 1 108 ? 5.922 11.763 -5.709 1.00 82.12 108 ASP A O 1
ATOM 823 N N . GLU A 1 109 ? 7.209 10.995 -7.368 1.00 84.94 109 GLU A N 1
ATOM 824 C CA . GLU A 1 109 ? 7.539 9.727 -6.707 1.00 84.94 109 GLU A CA 1
ATOM 825 C C . GLU A 1 109 ? 8.352 9.945 -5.425 1.00 84.94 109 GLU A C 1
ATOM 827 O O . GLU A 1 109 ? 8.078 9.327 -4.392 1.00 84.94 109 GLU A O 1
ATOM 832 N N . ARG A 1 110 ? 9.313 10.878 -5.438 1.00 85.31 110 ARG A N 1
ATOM 833 C CA . ARG A 1 110 ? 10.030 11.273 -4.216 1.00 85.31 110 ARG A CA 1
ATOM 834 C C . ARG A 1 110 ? 9.092 11.895 -3.182 1.00 85.31 110 ARG A C 1
ATOM 836 O O . ARG A 1 110 ? 9.201 11.572 -1.996 1.00 85.31 110 ARG A O 1
ATOM 843 N N . ALA A 1 111 ? 8.190 12.774 -3.614 1.00 85.00 111 ALA A N 1
ATOM 844 C CA . ALA A 1 111 ? 7.205 13.406 -2.742 1.00 85.00 111 ALA A CA 1
ATOM 845 C C . ALA A 1 111 ? 6.275 12.361 -2.108 1.00 85.00 111 ALA A C 1
ATOM 847 O O . ALA A 1 111 ? 6.025 12.432 -0.904 1.00 85.00 111 ALA A O 1
ATOM 848 N N . ALA A 1 112 ? 5.860 11.344 -2.868 1.00 85.06 112 ALA A N 1
ATOM 849 C CA . ALA A 1 112 ? 5.067 10.224 -2.370 1.00 85.06 112 ALA A CA 1
ATOM 850 C C . ALA A 1 112 ? 5.777 9.491 -1.223 1.00 85.06 112 ALA A C 1
ATOM 852 O O . ALA A 1 112 ? 5.219 9.347 -0.134 1.00 85.06 112 ALA A O 1
ATOM 853 N N . ILE A 1 113 ? 7.039 9.093 -1.418 1.00 85.62 113 ILE A N 1
ATOM 854 C CA . ILE A 1 113 ? 7.824 8.390 -0.386 1.00 85.62 113 ILE A CA 1
ATOM 855 C C . ILE A 1 113 ? 7.958 9.248 0.878 1.00 85.62 113 ILE A C 1
ATOM 857 O O . ILE A 1 113 ? 7.750 8.761 1.992 1.00 85.62 113 ILE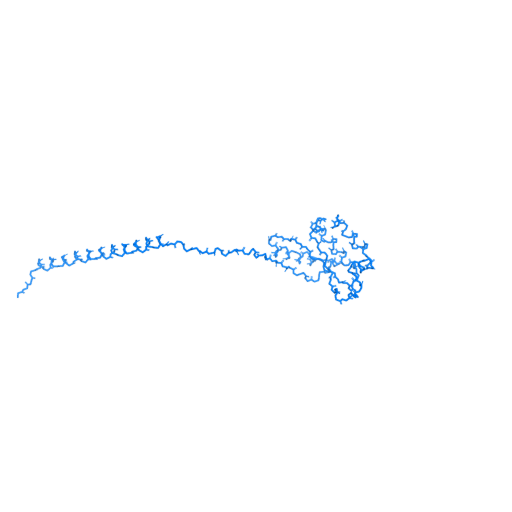 A O 1
ATOM 861 N N . GLN A 1 114 ? 8.277 10.536 0.728 1.00 85.56 114 GLN A N 1
ATOM 862 C CA . GLN A 1 114 ? 8.380 11.453 1.867 1.00 85.56 114 GLN A CA 1
ATOM 863 C C . GLN A 1 114 ? 7.044 11.624 2.593 1.00 85.56 114 GLN A C 1
ATOM 865 O O . GLN A 1 114 ? 7.013 11.684 3.825 1.00 85.56 114 GLN A O 1
ATOM 870 N N . TYR A 1 115 ? 5.944 11.668 1.846 1.00 84.06 115 TYR A N 1
ATOM 871 C CA . TYR A 1 115 ? 4.605 11.746 2.401 1.00 84.06 115 TYR A CA 1
ATOM 872 C C . TYR A 1 115 ? 4.274 10.503 3.239 1.00 84.06 115 TYR A C 1
ATOM 874 O O . TYR A 1 115 ? 3.875 10.641 4.397 1.00 84.06 115 TYR A O 1
ATOM 882 N N . PHE A 1 116 ? 4.526 9.297 2.718 1.00 83.50 116 PHE A N 1
ATOM 883 C CA . PHE A 1 116 ? 4.332 8.050 3.469 1.00 83.50 116 PHE A CA 1
ATOM 884 C C . PHE A 1 116 ? 5.179 8.011 4.744 1.00 83.50 116 PHE A C 1
ATOM 886 O O . PHE A 1 116 ? 4.657 7.683 5.812 1.00 83.50 116 PHE A O 1
ATOM 893 N N . LYS A 1 117 ? 6.452 8.425 4.674 1.00 85.75 117 LYS A N 1
ATOM 894 C CA . LYS A 1 117 ? 7.320 8.528 5.862 1.00 85.75 117 LYS A CA 1
ATOM 895 C C . LYS A 1 117 ? 6.794 9.532 6.889 1.00 85.75 117 LYS A C 1
ATOM 897 O O . LYS A 1 117 ? 6.930 9.304 8.088 1.00 85.75 117 LYS A O 1
ATOM 902 N N . LYS A 1 118 ? 6.196 10.641 6.449 1.00 85.56 118 LYS A N 1
ATOM 903 C CA . LYS A 1 118 ? 5.592 11.638 7.344 1.00 85.56 118 LYS A CA 1
ATOM 904 C C . LYS A 1 118 ? 4.311 11.120 8.001 1.00 85.56 118 LYS A C 1
ATOM 906 O O . LYS A 1 118 ? 4.058 11.460 9.153 1.00 85.56 118 LYS A O 1
ATOM 911 N N . LEU A 1 119 ? 3.521 10.321 7.283 1.00 80.94 119 LEU A N 1
ATOM 912 C CA . LEU A 1 119 ? 2.237 9.807 7.758 1.00 80.94 119 LEU A CA 1
ATOM 913 C C . LEU A 1 119 ? 2.390 8.603 8.701 1.00 80.94 119 LEU A C 1
ATOM 915 O O . LEU A 1 119 ? 1.801 8.592 9.777 1.00 80.94 119 LEU A O 1
ATOM 919 N N . PHE A 1 120 ? 3.195 7.611 8.314 1.00 81.12 120 PHE A N 1
ATOM 920 C CA . PHE A 1 120 ? 3.351 6.340 9.037 1.00 81.12 120 PHE A CA 1
ATOM 921 C C . PHE A 1 120 ? 4.660 6.242 9.838 1.00 81.12 120 PHE A C 1
ATOM 923 O O . PHE A 1 120 ? 4.884 5.274 10.566 1.00 81.12 120 PHE A O 1
ATOM 930 N N . GLY A 1 121 ? 5.533 7.245 9.724 1.00 85.81 121 GLY A N 1
ATOM 931 C CA . GLY A 1 121 ? 6.880 7.223 10.286 1.00 85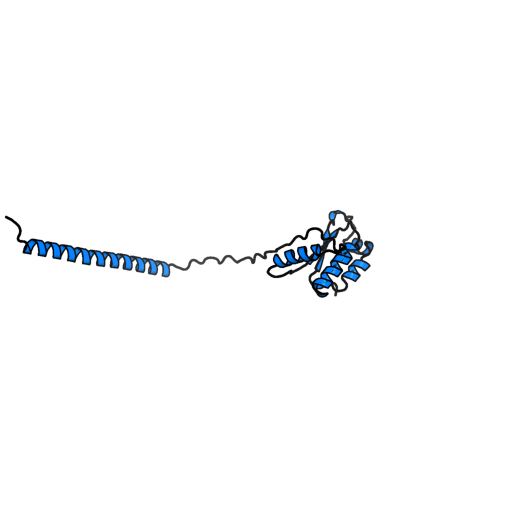.81 121 GLY A CA 1
ATOM 932 C C . GLY A 1 121 ? 7.899 6.565 9.353 1.00 85.81 121 GLY A C 1
ATOM 933 O O . GLY A 1 121 ? 7.564 5.954 8.341 1.00 85.81 121 GLY A O 1
ATOM 934 N N . THR A 1 122 ? 9.182 6.666 9.703 1.00 85.62 122 THR A N 1
ATOM 935 C CA . THR A 1 122 ? 10.290 6.176 8.861 1.00 85.62 122 THR A CA 1
ATOM 936 C C . THR A 1 122 ? 10.285 4.659 8.654 1.00 85.62 122 THR A C 1
ATOM 938 O O . THR A 1 122 ? 10.745 4.196 7.613 1.00 85.62 122 THR A O 1
ATOM 941 N N . LYS A 1 123 ? 9.695 3.898 9.590 1.00 85.00 123 LYS A N 1
ATOM 942 C CA . LYS A 1 123 ? 9.564 2.431 9.531 1.00 85.00 123 LYS A CA 1
ATOM 943 C C . LYS A 1 123 ? 8.649 1.922 8.418 1.00 85.00 123 LYS A C 1
ATOM 945 O O . LYS A 1 123 ? 8.684 0.737 8.125 1.00 85.00 123 LYS A O 1
ATOM 950 N N . ILE A 1 124 ? 7.842 2.781 7.784 1.00 85.12 124 ILE A N 1
ATOM 951 C CA . ILE A 1 124 ? 7.012 2.370 6.637 1.00 85.12 124 ILE A CA 1
ATOM 952 C C . ILE A 1 124 ? 7.858 1.812 5.488 1.00 85.12 124 ILE A C 1
ATOM 954 O O . ILE A 1 124 ? 7.401 0.959 4.735 1.00 85.12 124 ILE A O 1
ATOM 958 N N . SER A 1 125 ? 9.110 2.264 5.410 1.00 85.31 125 SER A N 1
ATOM 959 C CA . SER A 1 125 ? 10.124 1.794 4.473 1.00 85.31 125 SER A CA 1
ATOM 960 C C . SER A 1 125 ? 10.331 0.274 4.579 1.00 85.31 125 SER A C 1
ATOM 962 O O . SER A 1 125 ? 10.410 -0.389 3.552 1.00 85.31 125 SER A O 1
ATOM 964 N N . ASP A 1 126 ? 10.298 -0.295 5.790 1.00 86.38 126 ASP A N 1
ATOM 965 C CA . ASP A 1 126 ? 10.485 -1.737 6.040 1.00 86.38 126 ASP A CA 1
ATOM 966 C C . ASP A 1 126 ? 9.347 -2.592 5.453 1.00 86.38 126 ASP A C 1
ATOM 968 O O . ASP A 1 126 ? 9.509 -3.786 5.207 1.00 86.38 126 ASP A O 1
ATOM 972 N N . TYR A 1 127 ? 8.182 -1.978 5.233 1.00 87.69 127 TYR A N 1
ATOM 973 C CA . TYR A 1 127 ? 6.987 -2.613 4.675 1.00 87.69 127 TYR A CA 1
ATOM 974 C C . TYR A 1 127 ? 6.790 -2.270 3.193 1.00 87.69 127 TYR A C 1
ATOM 976 O O . TYR A 1 127 ? 5.825 -2.725 2.577 1.00 87.69 127 TYR A O 1
ATOM 984 N N . MET A 1 128 ? 7.667 -1.453 2.609 1.00 88.75 128 MET A N 1
ATOM 985 C CA . MET A 1 128 ? 7.524 -0.946 1.252 1.00 88.75 128 MET A CA 1
ATOM 986 C C . MET A 1 128 ? 8.328 -1.796 0.265 1.00 88.75 128 MET A C 1
ATOM 988 O O . MET A 1 128 ? 9.540 -1.951 0.387 1.00 88.75 128 MET A O 1
ATOM 992 N N . ILE A 1 129 ? 7.652 -2.319 -0.754 1.00 90.00 129 ILE A N 1
ATOM 993 C CA . ILE A 1 129 ? 8.243 -3.144 -1.808 1.00 90.00 129 ILE A CA 1
ATOM 994 C C . ILE A 1 129 ? 8.177 -2.358 -3.114 1.00 90.00 129 ILE A C 1
ATOM 996 O O . ILE A 1 129 ? 7.093 -2.030 -3.597 1.00 90.00 129 ILE A O 1
ATOM 1000 N N . VAL A 1 130 ? 9.336 -2.067 -3.704 1.00 86.75 130 VAL A N 1
ATOM 1001 C CA . VAL A 1 130 ? 9.413 -1.396 -5.007 1.00 86.75 130 VAL A CA 1
ATOM 1002 C C . VAL A 1 130 ? 9.203 -2.418 -6.120 1.00 86.75 130 VAL A C 1
ATOM 1004 O O . VAL A 1 130 ? 9.929 -3.408 -6.207 1.00 86.75 130 VAL A O 1
ATOM 1007 N N . VAL A 1 131 ? 8.226 -2.167 -6.987 1.00 89.25 131 VAL A N 1
ATOM 1008 C CA . VAL A 1 131 ? 7.880 -3.031 -8.120 1.00 89.25 131 VAL A CA 1
ATOM 1009 C C . VAL A 1 131 ? 8.122 -2.273 -9.414 1.00 89.25 131 VAL A C 1
ATOM 1011 O O . VAL A 1 131 ? 7.515 -1.233 -9.642 1.00 89.25 131 VAL A O 1
ATOM 1014 N N . TYR A 1 132 ? 8.969 -2.815 -10.287 1.00 86.56 132 TYR A N 1
ATOM 1015 C CA . TYR A 1 132 ? 9.164 -2.283 -11.633 1.00 86.56 132 TYR A CA 1
ATOM 1016 C C . TYR A 1 132 ? 8.265 -3.000 -12.638 1.00 86.56 132 TYR A C 1
ATOM 1018 O O . TYR A 1 132 ? 8.285 -4.223 -12.768 1.00 86.56 132 TYR A O 1
ATOM 1026 N N . THR A 1 133 ? 7.479 -2.218 -13.365 1.00 89.00 133 THR A N 1
ATOM 1027 C CA . THR A 1 133 ? 6.597 -2.667 -14.444 1.00 89.00 133 THR A CA 1
ATOM 1028 C C . THR A 1 133 ? 7.211 -2.357 -15.801 1.00 89.00 133 THR A C 1
ATOM 1030 O O . THR A 1 133 ? 8.080 -1.495 -15.931 1.00 89.00 133 THR A O 1
ATOM 1033 N N . GLY A 1 134 ? 6.743 -3.054 -16.836 1.00 86.88 134 GLY A N 1
ATOM 1034 C CA . GLY A 1 134 ? 7.248 -2.865 -18.193 1.00 86.88 134 GLY A CA 1
ATOM 1035 C C . GLY A 1 134 ? 8.550 -3.610 -18.486 1.00 86.88 134 GLY A C 1
ATOM 1036 O O . GLY A 1 134 ? 9.259 -3.224 -19.409 1.00 86.88 134 GLY A O 1
ATOM 1037 N N . GLY A 1 135 ? 8.882 -4.647 -17.709 1.00 82.25 135 GLY A N 1
ATOM 1038 C CA . GLY A 1 135 ? 10.090 -5.455 -17.913 1.00 82.25 135 GLY A CA 1
ATOM 1039 C C . GLY A 1 135 ? 10.169 -6.121 -19.292 1.00 82.25 135 GLY A C 1
ATOM 1040 O O . GLY A 1 135 ? 11.260 -6.418 -19.751 1.00 82.25 135 GLY A O 1
ATOM 1041 N N . ASP A 1 136 ? 9.043 -6.256 -19.998 1.00 83.56 136 ASP A N 1
ATOM 1042 C CA . ASP A 1 136 ? 8.961 -6.671 -21.407 1.00 83.56 136 ASP A CA 1
ATOM 1043 C C . ASP A 1 136 ? 9.694 -5.732 -22.381 1.00 83.56 136 ASP A C 1
ATOM 1045 O O . ASP A 1 136 ? 9.850 -6.046 -23.557 1.00 83.56 136 ASP A O 1
ATOM 1049 N N . LYS A 1 137 ? 10.094 -4.550 -21.910 1.00 78.00 137 LYS A N 1
ATOM 1050 C CA . LYS A 1 137 ? 10.698 -3.481 -22.715 1.00 78.00 137 LYS A CA 1
ATOM 1051 C C . LYS A 1 137 ? 12.190 -3.335 -22.453 1.00 78.00 137 LYS A C 1
ATOM 1053 O O . LYS A 1 137 ? 12.804 -2.440 -23.025 1.00 78.00 137 LYS A O 1
ATOM 1058 N N . LEU A 1 138 ? 12.714 -4.155 -21.553 1.00 76.88 138 LEU A N 1
ATOM 1059 C CA . LEU A 1 138 ? 14.130 -4.282 -21.290 1.00 76.88 138 LEU A CA 1
ATOM 1060 C C . LEU A 1 138 ? 14.743 -5.128 -22.416 1.00 76.88 138 LEU A C 1
ATOM 1062 O O . LEU A 1 138 ? 14.107 -6.084 -22.862 1.00 76.88 138 LEU A O 1
ATOM 1066 N N . GLU A 1 139 ? 15.911 -4.745 -22.937 1.00 74.94 139 GLU A N 1
ATOM 1067 C CA . GLU A 1 139 ? 16.566 -5.539 -23.983 1.00 74.94 139 GLU A CA 1
ATOM 1068 C C . GLU A 1 139 ? 16.957 -6.917 -23.428 1.00 74.94 139 GLU A C 1
ATOM 1070 O O . GLU A 1 139 ? 17.206 -7.058 -22.234 1.00 74.94 139 GLU A O 1
ATOM 1075 N N . ASP A 1 140 ? 17.043 -7.945 -24.280 1.00 71.12 140 ASP A N 1
ATOM 1076 C CA . ASP A 1 140 ? 17.291 -9.335 -23.846 1.00 71.12 140 ASP A CA 1
ATOM 1077 C C . ASP A 1 140 ? 18.591 -9.518 -23.029 1.00 71.12 140 ASP A C 1
ATOM 1079 O O . ASP A 1 140 ? 18.742 -10.511 -22.316 1.00 71.12 140 ASP A O 1
ATOM 1083 N N . ASN A 1 141 ? 19.533 -8.573 -23.138 1.00 69.38 141 ASN 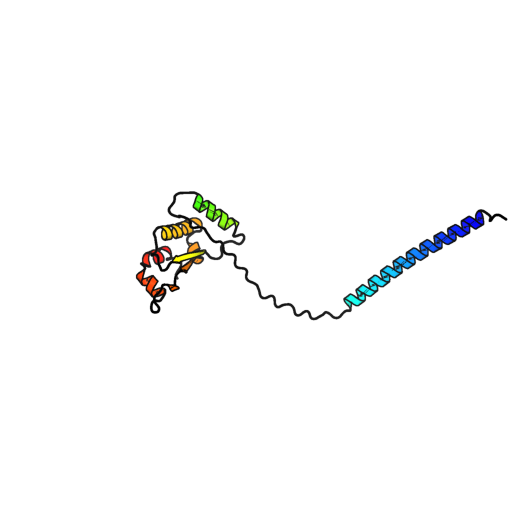A N 1
ATOM 1084 C CA . ASN A 1 141 ? 20.802 -8.572 -22.406 1.00 69.38 141 ASN A CA 1
ATOM 1085 C C . ASN A 1 141 ? 20.827 -7.619 -21.204 1.00 69.38 141 ASN A C 1
ATOM 1087 O O . ASN A 1 141 ? 21.790 -7.658 -20.440 1.00 69.38 141 ASN A O 1
ATOM 1091 N N . ASP A 1 142 ? 19.805 -6.784 -21.035 1.00 71.12 142 ASP A N 1
ATOM 1092 C CA . ASP A 1 142 ? 19.729 -5.827 -19.941 1.00 71.12 142 ASP A CA 1
ATOM 1093 C C . ASP A 1 142 ? 19.016 -6.482 -18.756 1.00 71.12 142 ASP A C 1
ATOM 1095 O O . ASP A 1 142 ? 17.881 -6.956 -18.851 1.00 71.12 142 ASP A O 1
ATOM 1099 N N . SER A 1 143 ? 19.672 -6.518 -17.600 1.00 76.56 143 SER A N 1
ATOM 1100 C CA . SER A 1 143 ? 19.015 -6.907 -16.356 1.00 76.56 143 SER A CA 1
ATOM 1101 C C . SER A 1 143 ? 18.328 -5.702 -15.712 1.00 76.56 143 SER A C 1
ATOM 1103 O O . SER A 1 143 ? 18.685 -4.545 -15.944 1.00 76.56 143 SER A O 1
ATOM 1105 N N . LEU A 1 144 ? 17.337 -5.951 -14.845 1.00 74.38 144 LEU A N 1
ATOM 1106 C C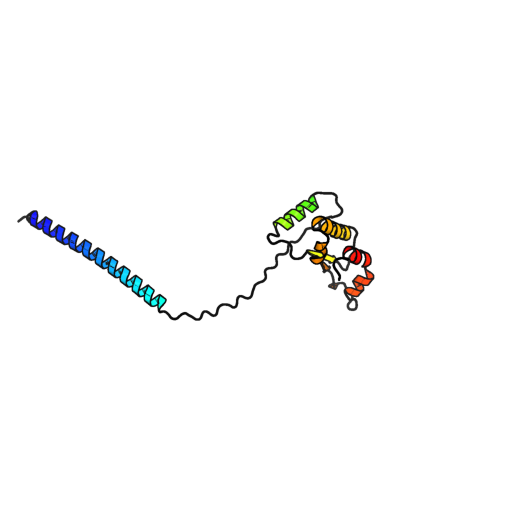A . LEU A 1 144 ? 16.712 -4.876 -14.064 1.00 74.38 144 LEU A CA 1
ATOM 1107 C C . LEU A 1 144 ? 17.767 -4.083 -13.272 1.00 74.38 144 LEU A C 1
ATOM 1109 O O . LEU A 1 144 ? 17.609 -2.883 -13.066 1.00 74.38 144 LEU A O 1
ATOM 1113 N N . ASN A 1 145 ? 18.843 -4.750 -12.847 1.00 72.50 145 ASN A N 1
ATOM 1114 C CA . ASN A 1 145 ? 19.944 -4.110 -12.146 1.00 72.50 145 ASN A CA 1
ATOM 1115 C C . ASN A 1 145 ? 20.712 -3.134 -13.052 1.00 72.50 145 ASN A C 1
ATOM 1117 O O . ASN A 1 145 ? 21.005 -2.024 -12.622 1.00 72.50 145 ASN A O 1
ATOM 1121 N N . ASP A 1 146 ? 20.947 -3.496 -14.314 1.00 72.62 146 ASP A N 1
ATOM 1122 C CA . ASP A 1 146 ? 21.622 -2.620 -15.283 1.00 72.62 146 ASP A CA 1
ATOM 1123 C C . ASP A 1 146 ? 20.778 -1.374 -15.587 1.00 72.62 146 ASP A C 1
ATOM 1125 O O . ASP A 1 146 ? 21.295 -0.256 -15.655 1.00 72.62 146 ASP A O 1
ATOM 1129 N N . HIS A 1 147 ? 19.452 -1.542 -15.671 1.00 73.06 147 HIS A N 1
ATOM 1130 C CA . HIS A 1 147 ? 18.525 -0.416 -15.786 1.00 73.06 147 HIS A CA 1
ATOM 1131 C C . HIS A 1 147 ? 18.579 0.494 -14.553 1.00 73.06 147 HIS A C 1
ATOM 1133 O O . HIS A 1 147 ? 18.656 1.716 -14.693 1.00 73.06 147 HIS A O 1
ATOM 1139 N N . LEU A 1 148 ? 18.553 -0.089 -13.349 1.00 70.00 148 LEU A N 1
ATOM 1140 C CA . LEU A 1 148 ? 18.654 0.662 -12.099 1.00 70.00 148 LEU A CA 1
ATOM 1141 C C . LEU A 1 148 ? 19.948 1.468 -12.042 1.00 70.00 148 LEU A C 1
ATOM 1143 O O . LEU A 1 148 ? 19.898 2.622 -11.636 1.00 70.00 148 LEU A O 1
ATOM 1147 N N . ASP A 1 149 ? 21.075 0.906 -12.472 1.00 66.38 149 ASP A N 1
ATOM 1148 C CA . ASP A 1 149 ? 22.366 1.594 -12.460 1.00 66.38 149 ASP A CA 1
ATOM 1149 C C . ASP A 1 149 ? 22.436 2.749 -13.482 1.00 66.38 149 ASP A C 1
ATOM 1151 O O . ASP A 1 149 ? 23.120 3.746 -13.239 1.00 66.38 149 ASP A O 1
ATOM 1155 N N . CYS A 1 150 ? 21.660 2.692 -14.571 1.00 61.56 150 CYS A N 1
ATOM 1156 C CA . CYS A 1 150 ? 21.568 3.771 -15.564 1.00 61.56 150 CYS A CA 1
ATOM 1157 C C . CYS A 1 150 ? 20.533 4.861 -15.216 1.00 61.56 150 CYS A C 1
ATOM 1159 O O . CYS A 1 150 ? 20.697 6.020 -15.607 1.00 61.56 150 CYS A O 1
ATOM 1161 N N . SER A 1 151 ? 19.458 4.529 -14.492 1.00 58.19 151 SER A N 1
ATOM 1162 C CA . SER A 1 151 ? 18.278 5.395 -14.318 1.00 58.19 151 SER A CA 1
ATOM 1163 C C . SER A 1 151 ? 18.378 6.425 -13.180 1.00 58.19 151 SER A C 1
ATOM 1165 O O . SER A 1 151 ? 17.352 6.896 -12.686 1.00 58.19 151 SER A O 1
ATOM 1167 N N . ARG A 1 152 ? 19.596 6.798 -12.767 1.00 62.72 152 ARG A N 1
ATOM 1168 C CA . ARG A 1 152 ? 19.882 7.685 -11.620 1.00 62.72 152 ARG A CA 1
ATOM 1169 C C . ARG A 1 152 ? 19.321 7.138 -10.297 1.00 62.72 152 ARG A C 1
ATOM 1171 O O . ARG A 1 152 ? 18.472 7.760 -9.649 1.00 62.72 152 ARG A O 1
ATOM 1178 N N . PRO A 1 153 ? 19.773 5.944 -9.888 1.00 63.44 153 PRO A N 1
ATOM 1179 C CA . PRO A 1 153 ? 19.253 5.265 -8.715 1.00 63.44 153 PRO A CA 1
ATOM 1180 C C . PRO A 1 153 ? 19.622 5.983 -7.422 1.00 63.44 153 PRO A C 1
ATOM 1182 O O . PRO A 1 153 ? 19.049 5.645 -6.398 1.00 63.44 153 PRO A O 1
ATOM 1185 N N . GLU A 1 154 ? 20.553 6.940 -7.419 1.00 65.00 154 GLU A N 1
ATOM 1186 C CA . GLU A 1 154 ? 21.008 7.627 -6.205 1.00 65.00 154 GLU A CA 1
ATOM 1187 C C . GLU A 1 154 ? 19.852 8.323 -5.494 1.00 65.00 154 GLU A C 1
ATOM 1189 O O . GLU A 1 154 ? 19.766 8.275 -4.274 1.00 65.00 154 GLU A O 1
ATOM 1194 N N . ASP A 1 155 ? 18.934 8.904 -6.261 1.00 70.44 155 ASP A N 1
ATOM 1195 C CA . ASP A 1 155 ? 17.782 9.642 -5.756 1.00 70.44 155 ASP A CA 1
ATOM 1196 C C . ASP A 1 155 ? 16.744 8.722 -5.096 1.00 70.44 155 ASP A C 1
ATOM 1198 O O . ASP A 1 155 ? 16.193 9.040 -4.033 1.00 70.44 155 ASP A O 1
ATOM 1202 N N . LEU A 1 156 ? 16.511 7.557 -5.703 1.00 75.69 156 LEU A N 1
ATOM 1203 C CA . LEU A 1 156 ? 15.635 6.515 -5.173 1.00 75.69 156 LEU A CA 1
ATOM 1204 C C . LEU A 1 156 ? 16.294 5.793 -3.991 1.00 75.69 156 LEU A C 1
ATOM 1206 O O . LEU A 1 156 ? 15.684 5.680 -2.929 1.00 75.69 156 LEU A O 1
ATOM 1210 N N . LYS A 1 157 ? 17.553 5.361 -4.151 1.00 73.75 157 LYS A N 1
ATOM 1211 C CA . LYS A 1 157 ? 18.387 4.734 -3.115 1.00 73.75 157 LYS A CA 1
ATOM 1212 C C . LYS A 1 157 ? 18.489 5.654 -1.908 1.00 73.75 157 LYS A C 1
ATOM 1214 O O . LYS A 1 157 ? 18.340 5.181 -0.796 1.00 73.75 157 LYS A O 1
ATOM 1219 N N . GLU A 1 158 ? 18.656 6.962 -2.101 1.00 76.44 158 GLU A N 1
ATOM 1220 C CA . GLU A 1 158 ? 18.639 7.948 -1.021 1.00 76.44 158 GLU A CA 1
ATOM 1221 C C . GLU A 1 158 ? 17.291 8.037 -0.315 1.00 76.44 158 GLU A C 1
ATOM 1223 O O . GLU A 1 158 ? 17.234 8.027 0.915 1.00 76.44 158 GLU A O 1
ATOM 1228 N N . SER A 1 159 ? 16.208 8.093 -1.083 1.00 72.31 159 SER A N 1
ATOM 1229 C CA . SER A 1 159 ? 14.856 8.173 -0.526 1.00 72.31 159 SER A CA 1
ATOM 1230 C C . SER A 1 159 ? 14.471 6.893 0.230 1.00 72.31 159 SER A C 1
ATOM 1232 O O . SER A 1 159 ? 13.674 6.950 1.168 1.00 72.31 159 SER A O 1
ATOM 1234 N N . LEU A 1 160 ? 15.090 5.763 -0.117 1.00 70.50 160 LEU A N 1
ATOM 1235 C CA . LEU A 1 160 ? 14.886 4.438 0.467 1.00 70.50 160 LEU A CA 1
ATOM 1236 C C . LEU A 1 160 ? 16.124 3.911 1.214 1.00 70.50 160 LEU A C 1
ATOM 1238 O O . LEU A 1 160 ? 16.247 2.703 1.395 1.00 70.50 160 LEU A O 1
ATOM 1242 N N . LYS A 1 161 ? 17.017 4.792 1.695 1.00 68.12 161 LYS A N 1
ATOM 1243 C CA . LYS A 1 161 ? 18.218 4.418 2.479 1.00 68.12 161 LYS A CA 1
ATOM 1244 C C . LYS A 1 161 ? 17.889 3.551 3.702 1.00 68.12 161 LYS A C 1
ATOM 1246 O O . LYS A 1 161 ? 18.742 2.808 4.160 1.00 68.12 161 LYS A O 1
ATOM 1251 N N . ASP A 1 162 ? 16.654 3.636 4.190 1.00 63.16 162 ASP A N 1
ATOM 1252 C CA . ASP A 1 162 ? 16.151 2.871 5.331 1.00 63.16 162 ASP A CA 1
ATOM 1253 C C . ASP A 1 162 ? 15.635 1.462 4.950 1.00 63.16 162 ASP A C 1
ATOM 1255 O O . ASP A 1 162 ? 15.368 0.668 5.838 1.00 63.16 162 ASP A O 1
ATOM 1259 N N . VAL A 1 163 ? 15.480 1.144 3.653 1.00 57.56 163 VAL A N 1
ATOM 1260 C CA . VAL A 1 163 ? 14.917 -0.133 3.143 1.00 57.56 163 VAL A CA 1
ATOM 1261 C C . VAL A 1 163 ? 15.981 -1.220 2.964 1.00 57.56 163 VAL A C 1
ATOM 1263 O O . VAL A 1 163 ? 15.666 -2.406 2.986 1.00 57.56 163 VAL A O 1
ATOM 1266 N N . TRP A 1 164 ? 17.242 -0.834 2.772 1.00 38.03 164 TRP A N 1
ATOM 1267 C CA . TRP A 1 164 ? 18.339 -1.762 2.500 1.00 38.03 164 TRP A CA 1
ATOM 1268 C C . TRP A 1 164 ? 19.346 -1.739 3.652 1.00 38.03 164 TRP A C 1
ATOM 1270 O O . TRP A 1 164 ? 20.096 -0.773 3.800 1.00 38.03 164 TRP A O 1
ATOM 1280 N N . VAL A 1 165 ? 19.367 -2.818 4.440 1.00 36.28 165 VAL A N 1
ATOM 1281 C CA . VAL A 1 165 ? 20.502 -3.219 5.291 1.00 36.28 165 VAL A CA 1
ATOM 1282 C C . VAL A 1 165 ? 21.138 -4.457 4.683 1.00 36.28 165 VAL A C 1
ATOM 1284 O O . VAL A 1 165 ? 20.372 -5.373 4.308 1.00 36.28 165 VAL A O 1
#

pLDDT: mean 78.93, std 11.07, range [36.28, 92.75]